Protein AF-A0A4Y2NWY2-F1 (afdb_monomer)

Structure (mmCIF, N/CA/C/O backbone):
data_AF-A0A4Y2NWY2-F1
#
_entry.id   AF-A0A4Y2NWY2-F1
#
loop_
_atom_site.group_PDB
_atom_site.id
_atom_site.type_symbol
_atom_site.label_atom_id
_atom_site.label_alt_id
_atom_site.label_comp_id
_atom_site.label_asym_id
_atom_site.label_entity_id
_atom_site.label_seq_id
_atom_site.pdbx_PDB_ins_code
_atom_site.Cartn_x
_atom_site.Cartn_y
_atom_site.Cartn_z
_atom_site.occupancy
_atom_site.B_iso_or_equiv
_atom_site.auth_seq_id
_atom_site.auth_comp_id
_atom_site.auth_asym_id
_atom_site.auth_atom_id
_atom_site.pdbx_PDB_model_num
ATOM 1 N N . MET A 1 1 ? -14.830 -27.848 16.809 1.00 52.25 1 MET A N 1
ATOM 2 C CA . MET A 1 1 ? -13.642 -27.597 17.646 1.00 52.25 1 MET A CA 1
ATOM 3 C C . MET A 1 1 ? -13.317 -26.133 17.444 1.00 52.25 1 MET A C 1
ATOM 5 O O . MET A 1 1 ? -12.768 -25.789 16.411 1.00 52.25 1 MET A O 1
ATOM 9 N N . THR A 1 2 ? -13.836 -25.270 18.315 1.00 62.38 2 THR A N 1
ATOM 10 C CA . THR A 1 2 ? -13.655 -23.817 18.203 1.00 62.38 2 THR A CA 1
ATOM 11 C C . THR A 1 2 ? -12.223 -23.501 18.609 1.00 62.38 2 THR A C 1
ATOM 13 O O . THR A 1 2 ? -11.814 -23.863 19.712 1.00 62.38 2 THR A O 1
ATOM 16 N N . LEU A 1 3 ? -11.442 -22.918 17.704 1.00 57.44 3 LEU A N 1
ATOM 17 C CA . LEU A 1 3 ? -10.092 -22.466 18.014 1.00 57.44 3 LEU A CA 1
ATOM 18 C C . LEU A 1 3 ? -10.217 -21.133 18.759 1.00 57.44 3 LEU A C 1
ATOM 20 O O . LEU A 1 3 ? -10.593 -20.136 18.156 1.00 57.44 3 LEU A O 1
ATOM 24 N N . VAL A 1 4 ? -9.956 -21.130 20.066 1.00 62.66 4 VAL A N 1
ATOM 25 C CA . VAL A 1 4 ? -9.865 -19.891 20.849 1.00 62.66 4 VAL A CA 1
ATOM 26 C C . VAL A 1 4 ? -8.421 -19.419 20.760 1.00 62.66 4 VAL A C 1
ATOM 28 O O . VAL A 1 4 ? -7.528 -20.042 21.336 1.00 62.66 4 VAL A O 1
ATOM 31 N N . ILE A 1 5 ? -8.185 -18.366 19.984 1.00 74.06 5 ILE A N 1
ATOM 32 C CA . ILE A 1 5 ? -6.894 -17.678 19.941 1.00 74.06 5 ILE A CA 1
ATOM 33 C C . ILE A 1 5 ? -6.852 -16.663 21.086 1.00 74.06 5 ILE A C 1
ATOM 35 O O . ILE A 1 5 ? -7.776 -15.878 21.256 1.00 74.06 5 ILE A O 1
ATOM 39 N N . PHE A 1 6 ? -5.802 -16.715 21.905 1.00 74.62 6 PHE A N 1
ATOM 40 C CA . PHE A 1 6 ? -5.548 -15.721 22.947 1.00 74.62 6 PHE A CA 1
ATOM 41 C C . PHE A 1 6 ? -4.485 -14.762 22.418 1.00 74.62 6 PHE A C 1
ATOM 43 O O . PHE A 1 6 ? -3.343 -15.173 22.205 1.00 74.62 6 PHE A O 1
ATOM 50 N N . ILE A 1 7 ? -4.882 -13.522 22.137 1.00 84.25 7 ILE A N 1
ATOM 51 C CA . ILE A 1 7 ? -3.995 -12.470 21.636 1.00 84.25 7 ILE A CA 1
ATOM 52 C C . ILE A 1 7 ? -3.675 -11.543 22.814 1.00 84.25 7 ILE A C 1
ATOM 54 O O . ILE A 1 7 ? -4.574 -11.128 23.540 1.00 84.25 7 ILE A O 1
ATOM 58 N N . GLU A 1 8 ? -2.391 -11.263 23.039 1.00 87.38 8 GLU A N 1
ATOM 59 C CA . GLU A 1 8 ? -1.958 -10.321 24.074 1.00 87.38 8 GLU A CA 1
ATOM 60 C C . GLU A 1 8 ? -1.897 -8.886 23.521 1.00 87.38 8 GLU A C 1
ATOM 62 O O . GLU A 1 8 ? -1.529 -8.700 22.354 1.00 87.38 8 GLU A O 1
ATOM 67 N N . PRO A 1 9 ? -2.209 -7.863 24.342 1.00 87.88 9 PRO A N 1
ATOM 68 C CA . PRO A 1 9 ? -2.070 -6.471 23.938 1.00 87.88 9 PRO A CA 1
ATOM 69 C C . PRO A 1 9 ? -0.615 -6.140 23.555 1.00 87.88 9 PRO A C 1
ATOM 71 O O . PRO A 1 9 ? 0.308 -6.524 24.282 1.00 87.88 9 PRO A O 1
ATOM 74 N N . PRO A 1 10 ? -0.383 -5.394 22.461 1.00 88.44 10 PRO A N 1
ATOM 75 C CA . PRO A 1 10 ? 0.948 -4.934 22.082 1.00 88.44 10 PRO A CA 1
ATOM 76 C C . PRO A 1 10 ? 1.595 -4.061 23.165 1.00 88.44 10 PRO A C 1
ATOM 78 O O . PRO A 1 10 ? 0.930 -3.264 23.832 1.00 88.44 10 PRO A O 1
ATOM 8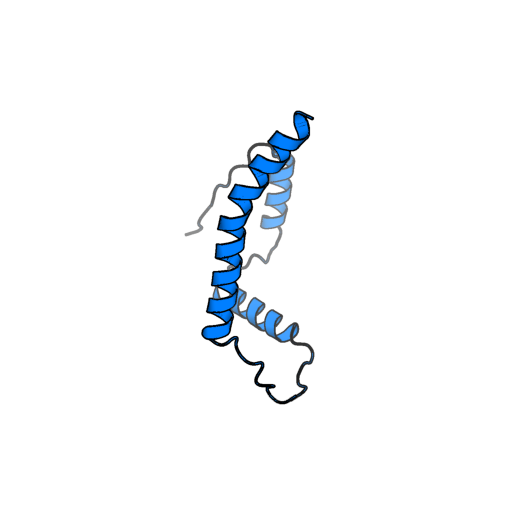1 N N . GLU A 1 11 ? 2.916 -4.159 23.305 1.00 90.56 11 GLU A N 1
ATOM 82 C CA . GLU A 1 11 ? 3.667 -3.356 24.270 1.00 90.56 11 GLU A CA 1
ATOM 83 C C . GLU A 1 11 ? 3.533 -1.856 23.945 1.00 90.56 11 GLU A C 1
ATOM 85 O O . GLU A 1 11 ? 3.869 -1.406 22.850 1.00 90.56 11 GLU A O 1
ATOM 90 N N . GLY A 1 12 ? 3.004 -1.082 24.898 1.00 89.12 12 GLY A N 1
ATOM 91 C CA . GLY A 1 12 ? 2.732 0.351 24.739 1.00 89.12 12 GLY A CA 1
ATOM 92 C C . GLY A 1 12 ? 1.278 0.721 24.411 1.00 89.12 12 GLY A C 1
ATOM 93 O O . GLY A 1 12 ? 0.978 1.912 24.369 1.00 89.12 12 GLY A O 1
ATOM 94 N N . MET A 1 13 ? 0.376 -0.251 24.229 1.00 90.94 13 MET A N 1
ATOM 95 C CA . MET A 1 13 ? -1.069 -0.011 24.090 1.00 90.94 13 MET A CA 1
ATOM 96 C C . MET A 1 13 ? -1.767 -0.039 25.460 1.00 90.94 13 MET A C 1
ATOM 98 O O . MET A 1 13 ? -1.454 -0.880 26.306 1.00 90.94 13 MET A O 1
ATOM 102 N N . GLN A 1 14 ? -2.718 0.873 25.697 1.00 90.19 14 GLN A N 1
ATOM 103 C CA . GLN A 1 14 ? -3.542 0.831 26.909 1.00 90.19 14 GLN A CA 1
ATOM 104 C C . GLN A 1 14 ? -4.506 -0.356 26.844 1.00 90.19 14 GLN A C 1
ATOM 106 O O . GLN A 1 14 ? -5.094 -0.630 25.798 1.00 90.19 14 GLN A O 1
ATOM 111 N N . LYS A 1 15 ? -4.682 -1.062 27.965 1.00 87.31 15 LYS A N 1
ATOM 112 C CA . LYS A 1 15 ? -5.528 -2.260 28.000 1.00 87.31 15 LYS A CA 1
ATOM 113 C C . LYS A 1 15 ? -6.976 -1.923 27.649 1.00 87.31 15 LYS A C 1
ATOM 115 O O . LYS A 1 15 ? -7.603 -2.663 26.910 1.00 87.31 15 LYS A O 1
ATOM 120 N N . GLU A 1 16 ? -7.491 -0.807 28.150 1.00 86.69 16 GLU A N 1
ATOM 121 C CA . GLU A 1 16 ? -8.855 -0.356 27.883 1.00 86.69 16 GLU A CA 1
ATOM 122 C C . GLU A 1 16 ? -9.093 -0.104 26.390 1.00 86.69 16 GLU A C 1
ATOM 124 O O . GLU A 1 16 ? -10.118 -0.522 25.863 1.00 86.69 16 GLU A O 1
ATOM 129 N N . GLU A 1 17 ? -8.122 0.509 25.704 1.00 87.81 17 GLU A N 1
ATOM 130 C CA . GLU A 1 17 ? -8.185 0.721 24.255 1.00 87.81 17 GLU A CA 1
ATOM 131 C C . GLU A 1 17 ? -8.191 -0.625 23.521 1.00 87.81 17 GLU A C 1
ATOM 133 O O . GLU A 1 17 ? -9.029 -0.849 22.654 1.00 87.81 17 GLU A O 1
ATOM 138 N N . TYR A 1 18 ? -7.302 -1.551 23.894 1.00 89.62 18 TYR A N 1
ATOM 139 C CA . TYR A 1 18 ? -7.239 -2.882 23.285 1.00 89.62 18 TYR A CA 1
ATOM 140 C C . TYR A 1 18 ? -8.558 -3.661 23.417 1.00 89.62 18 TYR A C 1
ATOM 142 O O . TYR A 1 18 ? -9.031 -4.233 22.439 1.00 89.62 18 TYR A O 1
ATOM 150 N N . GLU A 1 19 ? -9.168 -3.663 24.604 1.00 87.38 19 GLU A N 1
ATOM 151 C CA . GLU A 1 19 ? -10.436 -4.361 24.861 1.00 87.38 19 GLU A CA 1
ATOM 152 C C . GLU A 1 19 ? -11.606 -3.721 24.092 1.00 87.38 19 GLU A C 1
ATOM 154 O O . GLU A 1 19 ? -12.474 -4.433 23.589 1.00 87.38 19 GLU A O 1
ATOM 159 N N . GLU A 1 20 ? -11.618 -2.391 23.937 1.00 87.81 20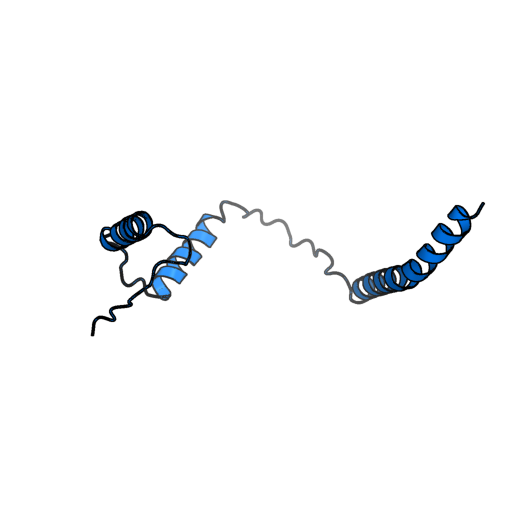 GLU A N 1
ATOM 160 C CA . GLU A 1 20 ? -12.602 -1.694 23.098 1.00 87.81 20 GLU A CA 1
ATOM 161 C C . GLU A 1 20 ? -12.470 -2.123 21.627 1.00 87.81 20 GLU A C 1
ATOM 163 O O . GLU A 1 20 ? -13.465 -2.500 21.006 1.00 87.81 20 GLU A O 1
ATOM 168 N N . TRP A 1 21 ? -11.248 -2.172 21.085 1.00 85.62 21 TRP A N 1
ATOM 169 C CA . TRP A 1 21 ? -11.001 -2.658 19.722 1.00 85.62 21 TRP A CA 1
ATOM 170 C C . TRP A 1 21 ? -11.387 -4.131 19.536 1.00 85.62 21 TRP A C 1
ATOM 172 O O . TRP A 1 21 ? -11.982 -4.475 18.515 1.00 85.62 21 TRP A O 1
ATOM 182 N N . MET A 1 22 ? -11.102 -4.988 20.520 1.00 83.19 22 MET A N 1
ATOM 183 C CA . MET A 1 22 ? -11.502 -6.399 20.493 1.00 83.19 22 MET A CA 1
ATOM 184 C C . MET A 1 22 ? -13.026 -6.573 20.547 1.00 83.19 22 MET A C 1
ATOM 186 O O . MET A 1 22 ? -13.562 -7.428 19.848 1.00 83.19 22 MET A O 1
ATOM 190 N N . SER A 1 23 ? -13.742 -5.739 21.311 1.00 80.25 23 SER A N 1
ATOM 191 C CA . SER A 1 23 ? -15.210 -5.802 21.370 1.00 80.25 23 SER A CA 1
ATOM 192 C C . SER A 1 23 ? -15.877 -5.464 20.036 1.00 80.25 23 SER A C 1
ATOM 194 O O . SER A 1 23 ? -16.898 -6.055 19.700 1.00 80.25 23 SER A O 1
ATOM 196 N N . ILE A 1 24 ? -15.272 -4.578 19.236 1.00 79.75 24 ILE A N 1
ATOM 197 C CA . ILE A 1 24 ? -15.776 -4.242 17.898 1.00 79.75 24 ILE A CA 1
ATOM 198 C C . ILE A 1 24 ? -15.665 -5.452 16.964 1.00 79.75 24 ILE A C 1
ATOM 200 O O . ILE A 1 24 ? -16.560 -5.666 16.155 1.00 79.75 24 ILE A O 1
ATOM 204 N N . ASP A 1 25 ? -14.601 -6.250 17.081 1.00 70.44 25 ASP A N 1
ATOM 205 C CA . ASP A 1 25 ? -14.418 -7.471 16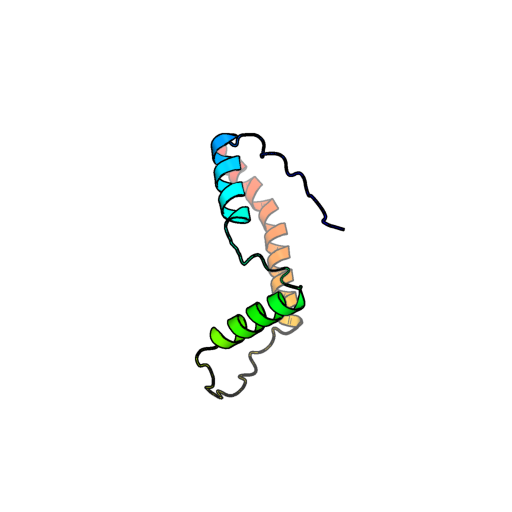.286 1.00 70.44 25 ASP A CA 1
ATOM 206 C C . ASP A 1 25 ? -15.442 -8.558 16.670 1.00 70.44 25 ASP A C 1
ATOM 208 O O . ASP A 1 25 ? -16.026 -9.200 15.796 1.00 70.44 25 ASP A O 1
ATOM 212 N N . GLU A 1 26 ? -15.742 -8.705 17.970 1.00 66.12 26 GLU A N 1
ATOM 213 C CA . GLU A 1 26 ? -16.767 -9.638 18.472 1.00 66.12 26 GLU A CA 1
ATOM 214 C C . GLU A 1 26 ? -18.205 -9.210 18.128 1.00 66.12 26 GLU A C 1
ATOM 216 O O . GLU A 1 26 ? -19.065 -10.063 17.885 1.00 66.12 26 GLU A O 1
ATOM 221 N N . ASP A 1 27 ? -18.472 -7.902 18.079 1.00 64.69 27 ASP A N 1
ATOM 222 C CA . ASP A 1 27 ? -19.799 -7.341 17.808 1.00 64.69 27 ASP A CA 1
ATOM 223 C C . ASP A 1 27 ? -20.165 -7.307 16.316 1.00 64.69 27 ASP A C 1
ATOM 225 O O . ASP A 1 27 ? -21.309 -6.984 15.989 1.00 64.69 27 ASP A O 1
ATOM 229 N N . ILE A 1 28 ? -19.255 -7.655 15.393 1.00 69.12 28 ILE A N 1
ATOM 230 C CA . ILE A 1 28 ? -19.571 -7.793 13.963 1.00 69.12 28 ILE A CA 1
ATOM 231 C C . ILE A 1 28 ? -20.204 -9.179 13.736 1.00 69.12 28 ILE A C 1
ATOM 233 O O . ILE A 1 28 ? -19.491 -10.185 13.642 1.00 69.12 28 ILE A O 1
ATOM 237 N N . PRO A 1 29 ? -21.538 -9.286 13.545 1.00 51.44 29 PRO A N 1
ATOM 238 C CA . PRO A 1 29 ? -22.193 -10.549 13.239 1.00 51.44 29 PRO A CA 1
ATOM 239 C C . PRO A 1 29 ? -21.995 -10.810 11.743 1.00 51.44 29 PRO A C 1
ATOM 241 O O . PRO A 1 29 ? -22.891 -10.604 10.926 1.00 51.44 29 PRO A O 1
ATOM 244 N N . GLY A 1 30 ? -20.763 -11.128 11.358 1.00 56.84 30 GLY A N 1
ATOM 245 C CA . GLY A 1 30 ? -20.351 -10.984 9.967 1.00 56.84 30 GLY A CA 1
ATOM 246 C C . GLY A 1 30 ? -18.860 -11.103 9.693 1.00 56.84 30 GLY A C 1
ATOM 247 O O . GLY A 1 30 ? -18.505 -11.155 8.518 1.00 56.84 30 GLY A O 1
ATOM 248 N N . ALA A 1 31 ? -17.999 -11.290 10.701 1.00 53.34 31 ALA A N 1
ATOM 249 C CA . ALA A 1 31 ? -16.770 -12.055 10.492 1.00 53.34 31 ALA A CA 1
ATOM 250 C C . ALA A 1 31 ? -17.169 -13.529 10.290 1.00 53.34 31 ALA A C 1
ATOM 252 O O . ALA A 1 31 ? -16.843 -14.428 11.067 1.00 53.34 31 ALA A O 1
ATOM 253 N N . ALA A 1 32 ? -17.989 -13.762 9.258 1.00 59.28 32 ALA A N 1
ATOM 254 C CA . ALA A 1 32 ? -18.241 -15.062 8.696 1.00 59.28 32 ALA A CA 1
ATOM 255 C C . ALA A 1 32 ? -16.880 -15.716 8.519 1.00 59.28 32 ALA A C 1
ATOM 257 O O . ALA A 1 32 ? -15.877 -15.037 8.294 1.00 5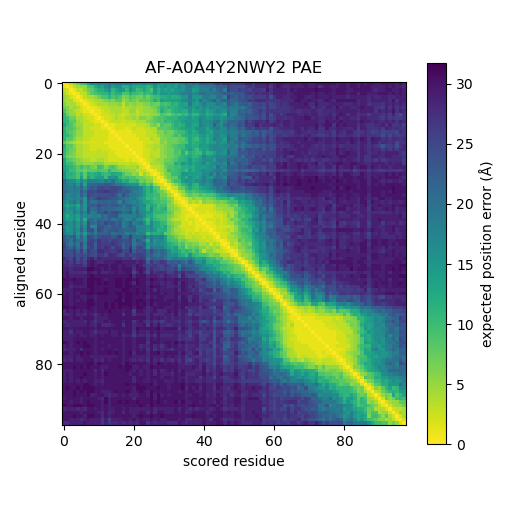9.28 32 ALA A O 1
ATOM 258 N N . THR A 1 33 ? -16.846 -17.032 8.654 1.00 63.25 33 THR A N 1
ATOM 259 C CA . THR A 1 33 ? -15.709 -17.848 8.251 1.00 63.25 33 THR A CA 1
ATOM 260 C C . THR A 1 33 ? -15.520 -17.653 6.746 1.00 63.25 33 THR A C 1
ATOM 262 O O . THR A 1 33 ? -15.919 -18.508 5.966 1.00 63.25 33 THR A O 1
ATOM 265 N N . LEU A 1 34 ? -15.015 -16.483 6.348 1.00 67.44 34 LEU A N 1
ATOM 266 C CA . LEU A 1 34 ? -14.765 -16.099 4.982 1.00 67.44 34 LEU A CA 1
ATOM 267 C C . LEU A 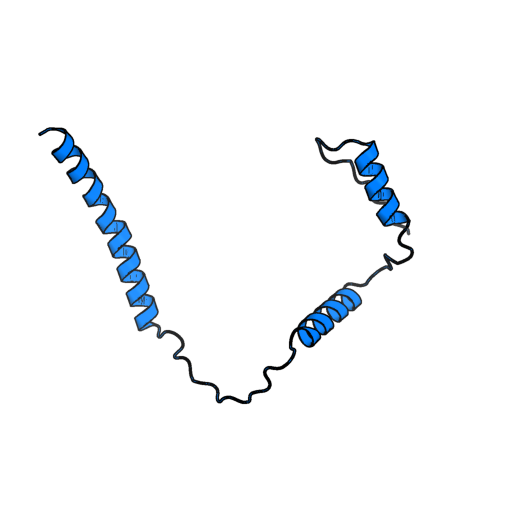1 34 ? -13.651 -17.020 4.571 1.00 67.44 34 LEU A C 1
ATOM 269 O O . LEU A 1 34 ? -12.517 -16.944 5.047 1.00 67.44 34 LEU A O 1
ATOM 273 N N . THR A 1 35 ? -14.044 -17.997 3.778 1.00 74.56 35 THR A N 1
ATOM 274 C CA . THR A 1 35 ? -13.086 -18.923 3.218 1.00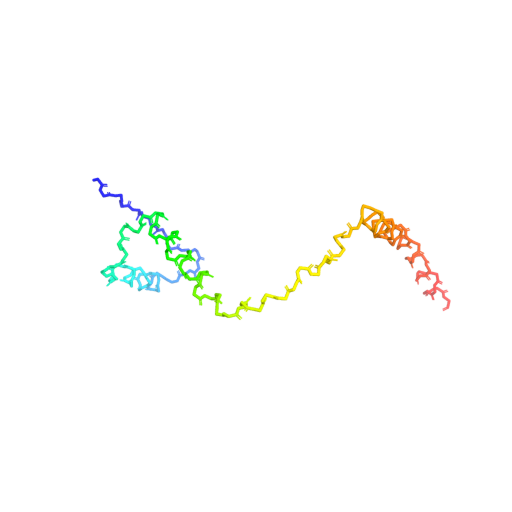 74.56 35 THR A CA 1
ATOM 275 C C . THR A 1 35 ? -12.177 -18.130 2.290 1.00 74.56 35 THR A C 1
ATOM 277 O O . THR A 1 35 ? -12.613 -17.149 1.685 1.00 74.56 35 THR A O 1
ATOM 280 N N . ASP A 1 36 ? -10.924 -18.561 2.135 1.00 69.56 36 ASP A N 1
ATOM 281 C CA . ASP A 1 36 ? -9.986 -17.926 1.198 1.00 69.56 36 ASP A CA 1
ATOM 282 C C . ASP A 1 36 ? -10.620 -17.722 -0.193 1.00 69.56 36 ASP A C 1
ATOM 284 O O . ASP A 1 36 ? -10.308 -16.762 -0.889 1.00 69.56 36 ASP A O 1
ATOM 288 N N . LEU A 1 37 ? -11.578 -18.579 -0.569 1.00 76.75 37 LEU A N 1
ATOM 289 C CA . LEU A 1 37 ? -12.354 -18.472 -1.799 1.00 76.75 37 LEU A CA 1
ATOM 290 C C . LEU A 1 37 ? -13.264 -17.234 -1.863 1.00 76.75 37 LEU A C 1
ATOM 292 O O . LEU A 1 37 ? -13.304 -16.582 -2.901 1.00 76.75 37 LEU A O 1
ATOM 296 N N . GLU A 1 38 ? -13.981 -16.898 -0.792 1.00 78.94 38 GLU A N 1
ATOM 297 C CA . GLU A 1 38 ? -14.863 -15.721 -0.747 1.00 78.94 38 GLU A CA 1
ATOM 298 C C . GLU A 1 38 ? -14.049 -14.422 -0.712 1.00 78.94 38 GLU A C 1
ATOM 300 O O . GLU A 1 38 ? -14.441 -13.430 -1.326 1.00 78.94 38 GLU A O 1
ATOM 305 N N . ILE A 1 39 ? -12.872 -14.453 -0.078 1.00 82.06 39 ILE A N 1
ATOM 306 C CA . ILE A 1 39 ? -11.914 -13.339 -0.087 1.00 82.06 39 ILE A CA 1
ATOM 307 C C . ILE A 1 39 ? -11.342 -13.155 -1.494 1.00 82.06 39 ILE A C 1
ATOM 309 O O . ILE A 1 39 ? -11.361 -12.049 -2.030 1.00 82.06 39 ILE A O 1
ATOM 313 N N . CYS A 1 40 ? -10.879 -14.236 -2.131 1.00 81.25 40 CYS A N 1
ATOM 314 C CA . CYS A 1 40 ? -10.404 -14.184 -3.511 1.00 81.25 40 CYS A CA 1
ATOM 315 C C . CYS A 1 40 ? -11.494 -13.694 -4.465 1.00 81.25 40 CYS A C 1
ATOM 317 O O . CYS A 1 40 ? -11.206 -12.905 -5.358 1.00 81.25 40 CYS A O 1
ATOM 319 N N . GLN A 1 41 ? -12.739 -14.130 -4.270 1.00 81.81 41 GLN A N 1
ATOM 320 C CA . GLN A 1 41 ? -13.856 -13.696 -5.096 1.00 81.81 41 GLN A CA 1
ATOM 321 C C . GLN A 1 41 ? -14.129 -12.197 -4.930 1.00 81.81 41 GLN A C 1
ATOM 323 O O . GLN A 1 41 ? -14.189 -11.493 -5.935 1.00 81.81 41 GLN A O 1
ATOM 328 N N . ALA A 1 42 ? -14.209 -11.694 -3.697 1.00 80.88 42 ALA A N 1
ATOM 329 C CA . ALA A 1 42 ? -14.422 -10.272 -3.437 1.00 80.88 42 ALA A CA 1
ATOM 330 C C . ALA A 1 42 ? -13.301 -9.403 -4.037 1.00 80.88 42 ALA A C 1
ATOM 332 O O . ALA A 1 42 ? -13.582 -8.403 -4.691 1.00 80.88 42 ALA A O 1
ATOM 333 N N . VAL A 1 43 ? -12.040 -9.830 -3.904 1.00 78.00 43 VAL A N 1
ATOM 334 C CA . VAL A 1 43 ? -10.882 -9.120 -4.475 1.00 78.00 43 VAL A CA 1
ATOM 335 C C . VAL A 1 43 ? -10.885 -9.165 -6.008 1.00 78.00 43 VAL A C 1
ATOM 337 O O . VAL A 1 43 ? -10.585 -8.165 -6.654 1.00 78.00 43 VAL A O 1
ATOM 340 N N . CYS A 1 44 ? -11.244 -10.299 -6.620 1.00 78.50 44 CYS A N 1
ATOM 341 C CA . CYS A 1 44 ? -11.348 -10.412 -8.078 1.00 78.50 44 CYS A CA 1
ATOM 342 C C . CYS A 1 44 ? -12.510 -9.597 -8.662 1.00 78.50 44 CYS A C 1
ATOM 344 O O . CYS A 1 44 ? -12.423 -9.133 -9.802 1.00 78.50 44 CYS A O 1
ATOM 346 N N . GLU A 1 45 ? -13.609 -9.465 -7.924 1.00 77.75 45 GLU A N 1
ATOM 347 C CA . GLU A 1 45 ? -14.751 -8.638 -8.309 1.00 77.75 45 GLU A CA 1
ATOM 348 C C . GLU A 1 45 ? -14.432 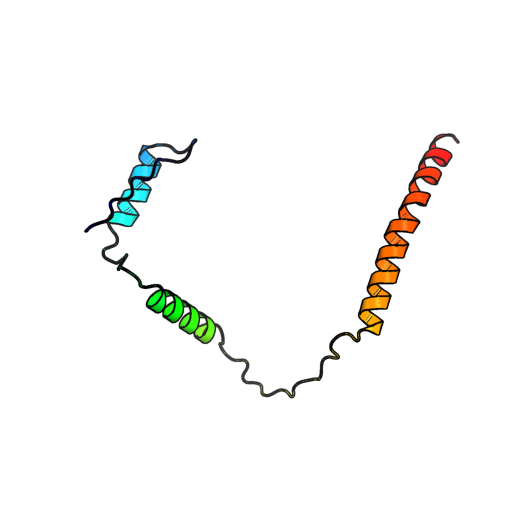-7.147 -8.141 1.00 77.75 45 GLU A C 1
ATOM 350 O O . GLU A 1 45 ? -14.768 -6.360 -9.022 1.00 77.75 45 GLU A O 1
ATOM 355 N N . GLU A 1 46 ? -13.704 -6.761 -7.091 1.00 74.44 46 GLU A N 1
ATOM 356 C CA . GLU A 1 46 ? -13.218 -5.391 -6.894 1.00 74.44 46 GLU A CA 1
ATOM 357 C C . GLU A 1 46 ? -12.198 -4.985 -7.973 1.00 74.44 46 GLU A C 1
ATOM 359 O O . GLU A 1 46 ? -12.341 -3.926 -8.580 1.00 74.44 46 GLU A O 1
ATOM 364 N N . ASP A 1 47 ? -11.240 -5.854 -8.317 1.00 66.06 47 ASP A N 1
ATOM 365 C CA . ASP A 1 47 ? -10.276 -5.607 -9.403 1.00 66.06 47 ASP A CA 1
ATOM 366 C C . ASP A 1 47 ? -10.962 -5.461 -10.775 1.00 66.06 47 ASP A C 1
ATOM 368 O O . ASP A 1 47 ? -10.496 -4.723 -11.640 1.00 66.06 47 ASP A O 1
ATOM 372 N N . GLN A 1 48 ? -12.101 -6.128 -10.991 1.00 64.44 48 GLN A N 1
ATOM 373 C CA . GLN A 1 48 ? -12.924 -5.940 -12.191 1.00 64.44 48 GLN A CA 1
ATOM 374 C C . GLN A 1 48 ? -13.814 -4.695 -12.122 1.00 64.44 48 GLN A C 1
ATOM 376 O O . GLN A 1 48 ? -14.023 -4.050 -13.145 1.00 64.44 48 GLN A O 1
ATOM 381 N N . ALA A 1 49 ? -14.322 -4.336 -10.945 1.00 63.53 49 ALA A N 1
ATOM 382 C CA . ALA A 1 49 ? -15.145 -3.146 -10.753 1.00 63.53 49 ALA A CA 1
ATOM 383 C C . ALA A 1 49 ? -14.323 -1.849 -10.813 1.00 63.53 49 ALA A C 1
ATOM 385 O O . ALA A 1 49 ? -14.851 -0.821 -11.223 1.00 63.53 49 ALA A O 1
ATOM 386 N N . ILE A 1 50 ? -13.034 -1.897 -10.454 1.00 62.41 50 ILE A N 1
ATOM 387 C CA . ILE A 1 50 ? -12.076 -0.789 -10.604 1.00 62.41 50 ILE A CA 1
ATOM 388 C C . ILE A 1 50 ? -11.645 -0.614 -12.070 1.00 62.41 50 ILE A C 1
ATOM 390 O O . ILE A 1 50 ? -11.243 0.480 -12.463 1.00 62.41 50 ILE A O 1
ATOM 394 N N . LYS A 1 51 ? -11.819 -1.637 -12.920 1.00 61.00 51 LYS A N 1
ATOM 395 C CA . LYS A 1 51 ? -11.716 -1.522 -14.386 1.00 61.00 51 LYS A CA 1
ATOM 396 C C . LYS A 1 51 ? -12.983 -0.870 -14.950 1.00 61.00 51 LYS A C 1
ATOM 398 O O . LYS A 1 51 ? -13.687 -1.435 -15.784 1.00 61.00 51 LYS A O 1
ATOM 403 N N . VAL A 1 52 ? -13.288 0.335 -14.472 1.00 55.53 52 VAL A N 1
ATOM 404 C CA . VAL A 1 52 ? -14.196 1.244 -15.167 1.00 55.53 52 VAL A CA 1
ATOM 405 C C . VAL A 1 52 ? -13.438 1.782 -16.374 1.00 55.53 52 VAL A C 1
ATOM 407 O O . VAL A 1 52 ? -12.579 2.641 -16.237 1.00 55.53 52 VAL A O 1
ATOM 410 N N . ASP A 1 53 ? -13.806 1.237 -17.529 1.00 60.78 53 ASP A N 1
ATOM 411 C CA . ASP A 1 53 ? -13.638 1.820 -18.860 1.00 60.78 53 ASP A CA 1
ATOM 412 C C . ASP A 1 53 ? -12.197 2.081 -19.319 1.00 60.78 53 ASP A C 1
ATOM 414 O O . ASP A 1 53 ? -11.696 3.196 -19.263 1.00 60.78 53 ASP A O 1
ATOM 418 N N . ASP A 1 54 ? -11.557 1.041 -19.854 1.00 62.03 54 ASP A N 1
ATOM 419 C CA . ASP A 1 54 ? -10.504 1.241 -20.859 1.00 62.03 54 ASP A CA 1
ATOM 420 C C . ASP A 1 54 ? -10.659 0.222 -21.996 1.00 62.03 54 ASP A C 1
ATOM 422 O O . ASP A 1 54 ? -9.714 -0.381 -22.497 1.00 62.03 54 ASP A O 1
ATOM 426 N N . SER A 1 55 ? -11.911 -0.003 -22.414 1.00 66.62 55 SER A N 1
ATOM 427 C CA . SER A 1 55 ? -12.161 -0.595 -23.728 1.00 66.62 55 SER A CA 1
ATOM 428 C C . SER A 1 55 ? -12.081 0.495 -24.797 1.00 66.62 55 SER A C 1
ATOM 430 O O . SER A 1 55 ? -12.979 0.595 -25.636 1.00 66.62 55 SER A O 1
ATOM 432 N N . ASP A 1 56 ? -10.992 1.263 -24.816 1.00 61.75 56 ASP A N 1
ATOM 433 C CA . ASP A 1 56 ? -10.484 1.721 -26.094 1.00 61.75 56 ASP A CA 1
ATOM 434 C C . ASP A 1 56 ? -9.516 0.652 -26.576 1.00 61.75 56 ASP A C 1
ATOM 436 O O . ASP A 1 56 ? -8.445 0.395 -26.032 1.00 61.75 56 ASP A O 1
ATOM 440 N N . ARG A 1 57 ? -9.984 -0.055 -27.595 1.00 62.38 57 ARG A N 1
ATOM 441 C CA . ARG A 1 57 ? -9.194 -0.943 -28.426 1.00 62.38 57 ARG A CA 1
ATOM 442 C C . ARG A 1 57 ? -8.221 -0.064 -29.215 1.00 62.38 57 ARG A C 1
ATOM 444 O O . ARG A 1 57 ? -8.367 0.053 -30.426 1.00 62.38 57 ARG A O 1
ATOM 451 N N . ASP A 1 58 ? -7.301 0.598 -28.527 1.00 56.28 58 ASP A N 1
ATOM 452 C CA . ASP A 1 58 ? -6.165 1.235 -29.161 1.00 56.28 58 ASP A CA 1
ATOM 453 C C . ASP A 1 58 ? -5.119 0.147 -29.343 1.00 56.28 58 ASP A C 1
ATOM 455 O O . ASP A 1 58 ? -4.84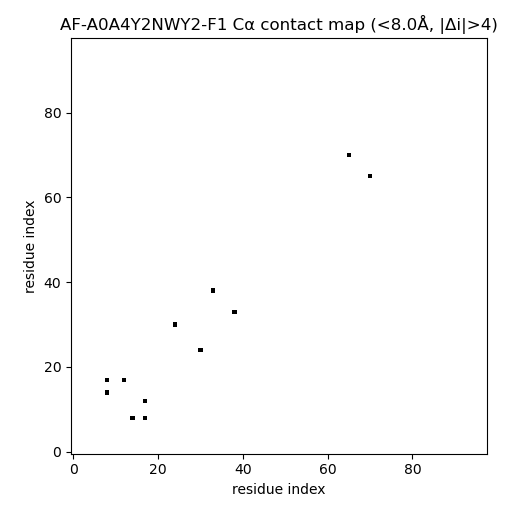6 -0.655 -28.442 1.00 56.28 58 ASP A O 1
ATOM 459 N N . ASP A 1 59 ? -4.670 0.029 -30.582 1.00 62.41 59 ASP A N 1
ATOM 460 C CA . ASP A 1 59 ? -3.766 -1.006 -31.035 1.00 62.41 59 ASP A CA 1
ATOM 461 C C . ASP A 1 59 ? -2.625 -1.151 -30.036 1.00 62.41 59 ASP A C 1
ATOM 463 O O . ASP A 1 59 ? -2.111 -0.153 -29.536 1.00 62.41 59 ASP A O 1
ATOM 467 N N . CYS A 1 60 ? -2.228 -2.388 -29.731 1.00 61.78 60 CYS A N 1
ATOM 468 C CA . CYS A 1 60 ? -0.998 -2.633 -29.001 1.00 61.78 60 CYS A CA 1
ATOM 469 C C . CYS A 1 60 ? 0.131 -1.927 -29.757 1.00 61.78 60 CYS A C 1
ATOM 471 O O . CYS A 1 60 ? 0.706 -2.490 -30.691 1.00 61.78 60 CYS A O 1
ATOM 473 N N . VAL A 1 61 ? 0.432 -0.685 -29.373 1.00 60.75 61 VAL A N 1
ATOM 474 C CA . VAL A 1 61 ? 1.701 -0.060 -29.662 1.00 60.75 61 VAL A CA 1
ATOM 475 C C . VAL A 1 61 ? 2.666 -1.042 -29.046 1.00 60.75 61 VAL A C 1
ATOM 477 O O . VAL A 1 61 ? 2.650 -1.282 -27.839 1.00 60.75 61 VAL A O 1
ATOM 480 N N . GLU A 1 62 ? 3.410 -1.710 -29.918 1.00 63.03 62 GLU A N 1
ATOM 481 C CA . GLU A 1 62 ? 4.624 -2.426 -29.590 1.00 63.03 62 GLU A CA 1
ATOM 482 C C . GLU A 1 62 ? 5.555 -1.388 -28.960 1.00 63.03 62 GLU A C 1
ATOM 484 O O . GLU A 1 62 ? 6.434 -0.823 -29.608 1.00 63.03 62 GLU A O 1
ATOM 489 N N . GLU A 1 63 ? 5.276 -1.043 -27.702 1.00 60.56 63 GLU A N 1
ATOM 490 C CA . GLU A 1 63 ? 6.181 -0.325 -26.840 1.00 60.56 63 GLU A CA 1
ATOM 491 C C . GLU A 1 63 ? 7.379 -1.252 -26.782 1.00 60.56 63 GLU A C 1
ATOM 493 O O . GLU A 1 63 ? 7.315 -2.367 -26.253 1.00 60.56 63 GLU A O 1
ATOM 498 N N . ASN A 1 64 ? 8.412 -0.836 -27.506 1.00 65.50 64 ASN A N 1
ATOM 499 C CA . ASN A 1 64 ? 9.685 -1.503 -27.635 1.00 65.50 64 ASN A CA 1
ATOM 500 C C . ASN A 1 64 ? 10.151 -1.934 -26.248 1.00 65.50 64 ASN A C 1
ATOM 502 O O . ASN A 1 64 ? 10.737 -1.167 -25.489 1.00 65.50 64 ASN A O 1
ATOM 506 N N . SER A 1 65 ? 9.873 -3.189 -25.905 1.00 68.88 65 SER A N 1
ATOM 507 C CA . SER A 1 65 ? 10.384 -3.766 -24.675 1.00 68.88 65 SER A CA 1
ATOM 508 C C . SER A 1 65 ? 11.895 -3.549 -24.710 1.00 68.88 65 SER A C 1
ATOM 510 O O . SER A 1 65 ? 12.509 -3.950 -25.707 1.00 68.88 65 SER A O 1
ATOM 512 N N . PRO A 1 66 ? 12.488 -2.874 -23.705 1.00 72.62 66 PRO A N 1
ATOM 513 C CA . PRO A 1 66 ? 13.862 -2.418 -23.794 1.00 72.62 66 PRO A CA 1
ATOM 514 C C . PRO A 1 66 ? 14.757 -3.584 -24.186 1.00 72.62 66 PRO A C 1
ATOM 516 O O . PRO A 1 66 ? 14.765 -4.652 -23.566 1.00 72.62 66 PRO A O 1
ATOM 519 N N . THR A 1 67 ? 15.471 -3.394 -25.281 1.00 83.50 67 THR A N 1
ATOM 520 C CA . THR A 1 67 ? 16.274 -4.428 -25.908 1.00 83.50 67 THR A CA 1
ATOM 521 C C . THR A 1 67 ? 17.398 -4.805 -24.945 1.00 83.50 67 THR A C 1
ATOM 523 O O . THR A 1 67 ? 17.904 -3.968 -24.198 1.00 83.50 67 THR A O 1
ATOM 526 N N . ASN A 1 68 ? 17.877 -6.051 -24.986 1.00 87.62 68 ASN A N 1
ATOM 527 C CA . ASN A 1 68 ? 19.004 -6.494 -24.146 1.00 87.62 68 ASN A CA 1
ATOM 528 C C . ASN A 1 68 ? 20.217 -5.533 -24.221 1.00 87.62 68 ASN A C 1
ATOM 530 O O . ASN A 1 68 ? 20.916 -5.321 -23.232 1.00 87.62 68 ASN A O 1
ATOM 534 N N . ALA A 1 69 ? 20.432 -4.912 -25.386 1.00 87.38 69 ALA A N 1
ATOM 535 C CA . ALA A 1 69 ? 21.458 -3.897 -25.602 1.00 87.38 69 ALA A CA 1
ATOM 536 C C . ALA A 1 69 ? 21.243 -2.616 -24.771 1.00 87.38 69 ALA A C 1
ATOM 538 O O . ALA A 1 69 ? 22.194 -2.113 -24.178 1.00 87.38 69 ALA A O 1
ATOM 539 N N . GLU A 1 70 ? 20.008 -2.125 -24.677 1.00 88.75 70 GLU A N 1
ATOM 540 C CA . GLU A 1 70 ? 19.652 -0.917 -23.920 1.00 88.75 70 GLU A CA 1
ATOM 541 C C . GLU A 1 70 ? 19.800 -1.160 -22.413 1.00 88.75 70 GLU A C 1
ATOM 543 O O . GLU A 1 70 ? 20.369 -0.337 -21.696 1.00 88.75 70 GLU A O 1
ATOM 548 N N . MET A 1 71 ? 19.409 -2.350 -21.940 1.00 91.94 71 MET A N 1
ATOM 549 C CA . MET A 1 71 ? 19.615 -2.752 -20.544 1.00 91.94 71 MET A CA 1
ATOM 550 C C . MET A 1 71 ? 21.105 -2.826 -20.172 1.00 91.94 71 MET A C 1
ATOM 552 O O . MET A 1 71 ? 21.503 -2.381 -19.095 1.00 91.94 71 MET A O 1
ATOM 556 N N . ARG A 1 72 ? 21.951 -3.359 -21.067 1.00 91.94 72 ARG A N 1
ATOM 557 C CA . ARG A 1 72 ? 23.411 -3.410 -20.869 1.00 91.94 72 ARG A CA 1
ATOM 558 C C . ARG A 1 72 ? 24.031 -2.019 -20.822 1.00 91.94 72 ARG A C 1
ATOM 560 O O . ARG A 1 72 ? 24.857 -1.760 -19.954 1.00 91.94 72 ARG A O 1
ATOM 567 N N . GLN A 1 73 ? 23.599 -1.126 -21.708 1.00 90.19 73 GLN A N 1
ATOM 568 C CA . GLN A 1 73 ? 24.084 0.249 -21.739 1.00 90.19 73 GLN A CA 1
ATOM 569 C C . GLN A 1 73 ? 23.760 0.992 -20.437 1.00 90.19 73 GLN A C 1
ATOM 571 O O . GLN A 1 73 ? 24.637 1.644 -19.873 1.00 90.19 73 GLN A O 1
ATOM 576 N N . ALA A 1 74 ? 22.535 0.850 -19.921 1.00 88.19 74 ALA A N 1
ATOM 577 C CA . ALA A 1 74 ? 22.150 1.437 -18.639 1.00 88.19 74 ALA A CA 1
ATOM 578 C C . ALA A 1 74 ? 23.003 0.897 -17.476 1.00 88.19 74 ALA A C 1
ATOM 580 O O . ALA A 1 74 ? 23.417 1.653 -16.596 1.00 88.19 74 ALA A O 1
ATOM 581 N N . PHE A 1 75 ? 23.320 -0.401 -17.493 1.00 88.00 75 PHE A N 1
ATOM 582 C CA . PHE A 1 75 ? 24.171 -1.026 -16.481 1.00 88.00 75 PHE A CA 1
ATOM 583 C C . PHE A 1 75 ? 25.630 -0.547 -16.545 1.00 88.00 75 PHE A C 1
ATOM 585 O O . PHE A 1 75 ? 26.247 -0.303 -15.507 1.00 88.00 75 PHE A O 1
ATOM 592 N N . ASP A 1 76 ? 26.178 -0.371 -17.748 1.00 86.56 76 ASP A N 1
ATOM 593 C CA . ASP A 1 76 ? 27.538 0.140 -17.940 1.00 86.56 76 ASP A CA 1
ATOM 594 C C . ASP A 1 76 ? 27.671 1.603 -17.479 1.00 86.56 76 ASP A C 1
ATOM 596 O O . ASP A 1 76 ? 28.674 1.950 -16.849 1.00 86.56 76 ASP A O 1
ATOM 600 N N . ILE A 1 77 ? 26.644 2.436 -17.702 1.00 89.19 77 ILE A N 1
ATOM 601 C CA . ILE A 1 77 ? 26.576 3.814 -17.177 1.00 89.19 77 ILE A CA 1
ATOM 602 C C . ILE A 1 77 ? 26.566 3.798 -15.644 1.00 89.19 77 ILE A C 1
ATOM 604 O O . ILE A 1 77 ? 27.417 4.425 -15.014 1.00 89.19 77 ILE A O 1
ATOM 608 N N . LEU A 1 78 ? 25.672 3.008 -15.040 1.00 85.56 78 LEU A N 1
ATOM 609 C CA . LEU A 1 78 ? 25.572 2.878 -13.585 1.00 85.56 78 LEU A CA 1
ATOM 610 C C . LEU A 1 78 ? 26.906 2.443 -12.958 1.00 85.56 78 LEU A C 1
ATOM 612 O O . LEU A 1 78 ? 27.331 2.967 -11.928 1.00 85.56 78 LEU A O 1
ATOM 616 N N . LYS A 1 79 ? 27.598 1.493 -13.592 1.00 80.94 79 LYS A N 1
ATOM 617 C CA . LYS A 1 79 ? 28.899 1.005 -13.131 1.00 80.94 79 LYS A CA 1
ATOM 618 C C . LYS A 1 79 ? 29.989 2.071 -13.248 1.00 80.94 79 LYS A C 1
ATOM 620 O O . LYS A 1 79 ? 30.853 2.152 -12.373 1.00 80.94 79 LYS A O 1
ATOM 625 N N . HIS A 1 80 ? 29.958 2.876 -14.307 1.00 72.75 80 HIS A N 1
ATOM 626 C CA . HIS A 1 80 ? 30.900 3.973 -14.494 1.00 72.75 80 HIS A CA 1
ATOM 627 C C . HIS A 1 80 ? 30.702 5.075 -13.445 1.00 72.75 80 HIS A C 1
ATOM 629 O O . HIS A 1 80 ? 31.686 5.561 -12.895 1.00 72.75 80 HIS A O 1
ATOM 635 N N . ASP A 1 81 ? 29.464 5.405 -13.080 1.00 65.56 81 ASP A N 1
ATOM 636 C CA . ASP A 1 81 ? 29.176 6.421 -12.059 1.00 65.56 81 ASP A CA 1
ATOM 637 C C . ASP A 1 81 ? 29.594 5.968 -10.647 1.00 65.56 81 ASP A C 1
ATOM 639 O O . ASP A 1 81 ? 30.138 6.744 -9.851 1.00 65.56 81 ASP A O 1
ATOM 643 N N . VAL A 1 82 ? 29.453 4.673 -10.350 1.00 64.50 82 VAL A N 1
ATOM 644 C CA . VAL A 1 82 ? 29.951 4.069 -9.102 1.00 64.50 82 VAL A CA 1
ATOM 645 C C . VAL A 1 82 ? 31.483 4.103 -9.025 1.00 64.50 82 VAL A C 1
ATOM 647 O O . VAL A 1 82 ? 32.036 4.331 -7.952 1.00 64.50 82 VAL A O 1
ATOM 650 N N . HIS A 1 83 ? 32.187 3.922 -10.144 1.00 59.34 83 HIS A N 1
ATOM 651 C CA . HIS A 1 83 ? 33.654 3.961 -10.172 1.00 59.34 83 HIS A CA 1
ATOM 652 C C . HIS A 1 83 ? 34.231 5.380 -10.351 1.00 59.34 83 HIS A C 1
ATOM 654 O O . HIS A 1 83 ? 35.368 5.632 -9.962 1.00 59.34 83 HIS A O 1
ATOM 660 N N . GLY A 1 84 ? 33.470 6.316 -10.924 1.00 54.94 84 GLY A N 1
ATOM 661 C CA . GLY A 1 84 ? 33.850 7.722 -11.089 1.00 54.94 84 GLY A CA 1
ATOM 662 C C . GLY A 1 84 ? 33.704 8.546 -9.806 1.00 54.94 84 GLY A C 1
ATOM 663 O O . GLY A 1 84 ? 34.438 9.513 -9.603 1.00 54.94 84 GLY A O 1
ATOM 664 N N . SER A 1 85 ? 32.812 8.135 -8.903 1.00 55.00 85 SER A N 1
ATOM 665 C CA . SER A 1 85 ? 32.555 8.815 -7.626 1.00 55.00 85 SER A CA 1
ATOM 666 C C . SER A 1 85 ? 33.640 8.608 -6.560 1.00 55.00 85 SER A C 1
ATOM 668 O O . SER A 1 85 ? 33.716 9.395 -5.616 1.00 55.00 85 SER A O 1
ATOM 670 N N . THR A 1 86 ? 34.545 7.635 -6.718 1.00 51.38 86 THR A N 1
ATOM 671 C CA . THR A 1 86 ? 35.705 7.484 -5.817 1.00 51.38 86 THR A CA 1
ATOM 672 C C . THR A 1 86 ? 36.777 8.555 -6.042 1.00 51.38 86 THR A C 1
ATOM 674 O O . THR A 1 86 ? 37.521 8.856 -5.114 1.00 51.38 86 THR A O 1
ATOM 677 N N . ASN A 1 87 ? 36.811 9.201 -7.215 1.00 51.75 87 ASN A N 1
ATOM 678 C CA . ASN A 1 87 ? 37.790 10.250 -7.541 1.00 51.75 87 ASN A CA 1
ATOM 679 C C . ASN A 1 87 ? 37.327 11.678 -7.187 1.00 51.75 87 ASN A C 1
ATOM 681 O O . ASN A 1 87 ? 38.123 12.614 -7.234 1.00 51.75 87 ASN A O 1
ATOM 685 N N . LEU A 1 88 ? 36.051 11.878 -6.836 1.00 54.38 88 LEU A N 1
ATOM 686 C CA . LEU A 1 88 ? 35.517 13.200 -6.473 1.00 54.38 88 LEU A CA 1
ATOM 687 C C . LEU A 1 88 ? 35.888 13.622 -5.045 1.00 54.38 88 LEU A C 1
ATOM 689 O O . LEU A 1 88 ? 35.973 14.813 -4.763 1.00 54.38 88 LEU A O 1
ATOM 693 N N . LYS A 1 89 ? 36.173 12.660 -4.162 1.00 53.22 89 LYS A N 1
ATOM 694 C CA . LYS A 1 89 ? 36.467 12.933 -2.750 1.00 53.22 89 LYS A CA 1
ATOM 695 C C . LYS A 1 89 ? 37.841 13.578 -2.526 1.00 53.22 89 LYS A C 1
ATOM 697 O O . LYS A 1 89 ? 37.986 14.404 -1.634 1.00 53.22 89 LYS A O 1
ATOM 702 N N . GLU A 1 90 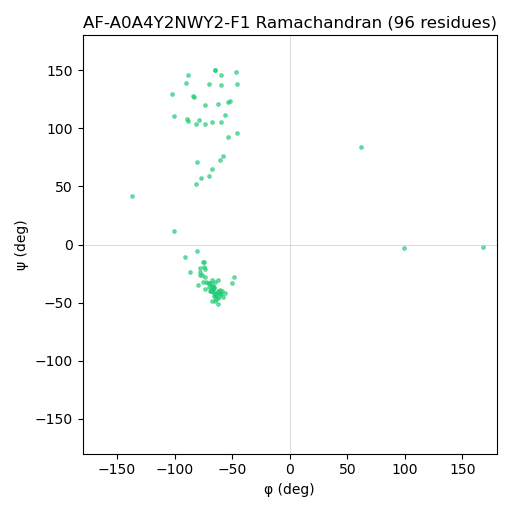? 38.830 13.258 -3.363 1.00 56.12 90 GLU A N 1
ATOM 703 C CA . GLU A 1 90 ? 40.200 13.777 -3.217 1.00 56.12 90 GLU A CA 1
ATOM 704 C C . GLU A 1 90 ? 40.343 15.247 -3.669 1.00 56.12 90 GLU A C 1
ATOM 706 O O . GLU A 1 90 ? 41.197 15.979 -3.167 1.00 56.12 90 GLU A O 1
ATOM 711 N N . GLN A 1 91 ? 39.490 15.726 -4.588 1.00 52.50 91 GLN A N 1
ATOM 712 C CA . GLN A 1 91 ? 39.518 17.129 -5.035 1.00 52.50 91 GLN A CA 1
ATOM 713 C C . GLN A 1 91 ? 38.930 18.105 -4.008 1.00 52.50 91 GLN A C 1
ATOM 715 O O . GLN A 1 91 ? 39.396 19.245 -3.929 1.00 52.50 91 GLN A O 1
ATOM 720 N N . ASP A 1 92 ? 37.938 17.677 -3.223 1.00 54.94 92 ASP A N 1
ATOM 721 C CA . ASP A 1 92 ? 37.349 18.513 -2.171 1.00 54.94 92 ASP A CA 1
ATOM 722 C C . ASP A 1 92 ? 38.330 18.729 -1.010 1.00 54.94 92 ASP A C 1
ATOM 724 O O . ASP A 1 92 ? 38.441 19.846 -0.500 1.00 54.94 92 ASP A O 1
ATOM 728 N N . GLU A 1 93 ? 39.130 17.714 -0.664 1.00 55.59 93 GLU A N 1
ATOM 729 C CA . GLU A 1 93 ? 40.196 17.849 0.336 1.00 55.59 93 GLU A CA 1
ATOM 730 C C . GLU A 1 93 ? 41.307 18.804 -0.137 1.00 55.59 93 GLU A C 1
ATOM 732 O O . GLU A 1 93 ? 41.731 19.674 0.621 1.00 55.59 93 GLU A O 1
ATOM 737 N N . TYR A 1 94 ? 41.736 18.747 -1.406 1.00 57.06 94 TYR A N 1
ATOM 738 C CA . TYR A 1 94 ? 42.812 19.617 -1.913 1.00 57.06 94 TYR A CA 1
ATOM 739 C C . TYR A 1 94 ? 42.428 21.109 -1.973 1.00 57.06 94 TYR A C 1
ATOM 741 O O . TYR A 1 94 ? 43.283 21.981 -1.806 1.00 57.06 94 TYR A O 1
ATOM 749 N N . LYS A 1 95 ? 41.144 21.431 -2.187 1.00 56.59 95 LYS A N 1
ATOM 750 C CA . LYS A 1 95 ? 40.654 22.823 -2.198 1.00 56.59 95 LYS A CA 1
ATOM 751 C C . LYS A 1 95 ? 40.488 23.423 -0.804 1.00 56.59 95 LYS A C 1
ATOM 753 O O . LYS A 1 95 ? 40.483 24.644 -0.691 1.00 56.59 95 LYS A O 1
ATOM 758 N N . GLN A 1 96 ? 40.375 22.604 0.242 1.00 57.19 96 GLN A N 1
ATOM 759 C CA . GLN A 1 96 ? 40.245 23.094 1.618 1.00 57.19 96 GLN A CA 1
ATOM 760 C C . GLN A 1 96 ? 41.576 23.616 2.198 1.00 57.19 96 GLN A C 1
ATOM 762 O O . GLN A 1 96 ? 41.574 24.332 3.197 1.00 57.19 96 GLN A O 1
ATOM 767 N N . TYR A 1 97 ? 42.707 23.294 1.561 1.00 55.06 97 TYR A N 1
ATOM 768 C CA . TYR A 1 97 ? 44.055 23.680 1.995 1.00 55.06 97 TYR A CA 1
ATOM 769 C C . TYR A 1 97 ? 44.660 24.882 1.243 1.00 55.06 97 TYR A C 1
ATOM 771 O O . TYR A 1 97 ? 45.860 25.132 1.391 1.00 55.06 97 TYR A O 1
ATOM 779 N N . LYS A 1 98 ? 43.883 25.630 0.443 1.00 46.12 98 LYS A N 1
ATOM 780 C CA . LYS A 1 98 ? 44.379 26.802 -0.302 1.00 46.12 98 LYS A CA 1
ATOM 781 C C . LYS A 1 98 ? 43.647 28.095 0.033 1.00 46.12 98 LYS A C 1
ATOM 783 O O . LYS A 1 98 ? 42.403 28.063 0.113 1.00 46.12 98 LYS A O 1
#

Radius of gyration: 29.18 Å; Cα contacts (8 Å, |Δi|>4): 6; chains: 1; bounding box: 67×54×59 Å

Foldseek 3Di:
DDDDDDDDDDPPDDPVVVVVVVVVVVPPPPPPVCDVVNVVVVVVVVVVVVPPDDPPPDDPPPPPPQDPVNVVVVVVVVVVVVVVVVVVVVVVVVVVVD

Organism: Araneus ventricosus (NCBI:txid182803)

pLDDT: mean 71.19, std 13.26, range [46.12, 91.94]

Solvent-accessible surface area (backbone atoms only — not comparable to full-atom values): 6419 Å² total; per-residue (Å²): 133,84,84,82,82,87,81,78,81,58,93,91,60,59,67,71,60,50,53,54,57,51,48,54,63,70,68,42,95,69,78,56,89,70,45,74,64,57,53,52,47,54,53,55,49,47,61,52,63,70,60,69,79,75,86,67,88,65,73,84,71,78,68,73,70,77,46,74,68,56,55,49,51,56,49,54,51,55,52,47,54,64,63,54,56,70,65,56,60,62,57,59,58,62,58,73,78,109

Mean predicted aligned error: 20.59 Å

Secondary structure (DSSP, 8-state):
------PPPPTT--HHHHHHHHHHHHT-TT-----HHHHHHHHHHHHHHS--S-----------PPPHHHHHHHHHHHHHHHHHTTSHHHHHHHHHT-

Sequence (98 aa):
MTLVIFIEPPEGMQKEEYEEWMSIDEDIPGAATLTDLEICQAVCEEDQAIKVDDSDRDDCVEENSPTNAEMRQAFDILKHDVHGSTNLKEQDEYKQYK